Protein AF-A0A3C1LTG9-F1 (afdb_monomer)

Radius of gyration: 14.19 Å; Cα contacts (8 Å, |Δi|>4): 57; chains: 1; bounding box: 31×20×41 Å

Structure (mmCIF, N/CA/C/O backbone):
data_AF-A0A3C1LTG9-F1
#
_entry.id   AF-A0A3C1LTG9-F1
#
loop_
_atom_site.group_PDB
_atom_site.id
_atom_site.type_symbol
_atom_site.label_atom_id
_atom_site.label_alt_id
_atom_site.label_comp_id
_atom_site.label_asym_id
_atom_site.label_entity_id
_atom_site.label_seq_id
_atom_site.pdbx_PDB_ins_code
_atom_site.Cartn_x
_atom_site.Cartn_y
_atom_site.Cartn_z
_atom_site.occupancy
_atom_site.B_iso_or_equiv
_atom_site.auth_seq_id
_atom_site.auth_comp_id
_atom_site.auth_asym_id
_atom_site.auth_atom_id
_atom_site.pdbx_PDB_model_num
ATOM 1 N N . MET A 1 1 ? 8.124 -4.945 -22.961 1.00 66.44 1 MET A N 1
ATOM 2 C CA . MET A 1 1 ? 7.781 -5.933 -21.915 1.00 66.44 1 MET A CA 1
ATOM 3 C C . MET A 1 1 ? 7.019 -5.293 -20.749 1.00 66.44 1 MET A C 1
ATOM 5 O O . MET A 1 1 ? 5.811 -5.456 -20.732 1.00 66.44 1 MET A O 1
ATOM 9 N N . LYS A 1 2 ? 7.628 -4.460 -19.880 1.00 80.75 2 LYS A N 1
ATOM 10 C CA . LYS A 1 2 ? 6.921 -3.799 -18.745 1.00 80.75 2 LYS A CA 1
ATOM 11 C C . LYS A 1 2 ? 5.640 -3.031 -19.132 1.00 80.75 2 LYS A C 1
ATOM 13 O O . LYS A 1 2 ? 4.642 -3.112 -18.430 1.00 80.75 2 LYS A O 1
ATOM 18 N N . LYS A 1 3 ? 5.644 -2.336 -20.280 1.00 86.44 3 LYS A N 1
ATOM 19 C CA . LYS A 1 3 ? 4.452 -1.643 -20.816 1.00 86.44 3 LYS A CA 1
ATOM 20 C C . LYS A 1 3 ? 3.287 -2.593 -21.126 1.00 86.44 3 LYS A C 1
ATOM 22 O O . LYS A 1 3 ? 2.150 -2.247 -20.852 1.00 86.44 3 LYS A O 1
ATOM 27 N N . ALA A 1 4 ? 3.570 -3.779 -21.669 1.00 91.56 4 ALA A N 1
ATOM 28 C CA . ALA A 1 4 ? 2.532 -4.752 -22.009 1.00 91.56 4 ALA A CA 1
ATOM 29 C C . ALA A 1 4 ? 1.898 -5.358 -20.749 1.00 91.56 4 ALA A C 1
ATOM 31 O O . ALA A 1 4 ? 0.682 -5.496 -20.700 1.00 91.56 4 ALA A O 1
ATOM 32 N N . PHE A 1 5 ? 2.705 -5.639 -19.716 1.00 91.25 5 PHE A N 1
ATOM 33 C CA . PHE A 1 5 ? 2.197 -6.070 -18.407 1.00 91.25 5 PHE A CA 1
ATOM 34 C C . PHE A 1 5 ? 1.312 -4.997 -17.779 1.00 91.25 5 PHE A C 1
ATOM 36 O O . PHE A 1 5 ? 0.179 -5.291 -17.427 1.00 91.25 5 PHE A O 1
ATOM 43 N N . LYS A 1 6 ? 1.757 -3.731 -17.800 1.00 90.44 6 LYS A N 1
ATOM 44 C CA . LYS A 1 6 ? 0.933 -2.613 -17.322 1.00 90.44 6 LYS A CA 1
ATOM 45 C C . LYS A 1 6 ? -0.412 -2.526 -18.031 1.00 90.44 6 LYS A C 1
ATOM 47 O O . LYS A 1 6 ? -1.425 -2.425 -17.362 1.00 90.44 6 LYS A O 1
ATOM 52 N N . MET A 1 7 ? -0.439 -2.599 -19.357 1.00 93.62 7 MET A N 1
ATOM 53 C CA . MET A 1 7 ? -1.706 -2.544 -20.092 1.00 93.62 7 MET A CA 1
ATOM 54 C C . MET A 1 7 ? -2.635 -3.720 -19.761 1.00 93.62 7 MET A C 1
ATOM 56 O O . MET A 1 7 ? -3.850 -3.548 -19.743 1.00 93.62 7 MET A O 1
ATOM 60 N N . ALA A 1 8 ? -2.080 -4.912 -19.525 1.00 94.56 8 ALA A N 1
ATOM 61 C CA . ALA A 1 8 ? -2.864 -6.077 -19.134 1.00 94.56 8 ALA A CA 1
ATOM 62 C C . ALA A 1 8 ? -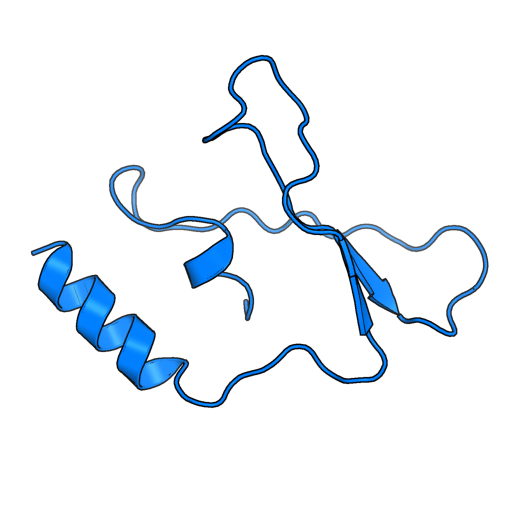3.435 -5.930 -17.715 1.00 94.56 8 ALA A C 1
ATOM 64 O O . ALA A 1 8 ? -4.619 -6.199 -17.521 1.00 94.56 8 ALA A O 1
ATOM 65 N N . ASP A 1 9 ? -2.623 -5.458 -16.766 1.00 94.38 9 ASP A N 1
ATOM 66 C CA . ASP A 1 9 ? -3.035 -5.208 -15.383 1.00 94.38 9 ASP A CA 1
ATOM 67 C C . ASP A 1 9 ? -4.098 -4.103 -15.316 1.00 94.38 9 ASP A C 1
ATOM 69 O O . ASP A 1 9 ? -5.172 -4.323 -14.767 1.00 94.38 9 ASP A O 1
ATOM 73 N N . ASP A 1 10 ? -3.870 -2.970 -15.992 1.00 93.88 10 ASP A N 1
ATOM 74 C CA . ASP A 1 10 ? -4.833 -1.863 -16.066 1.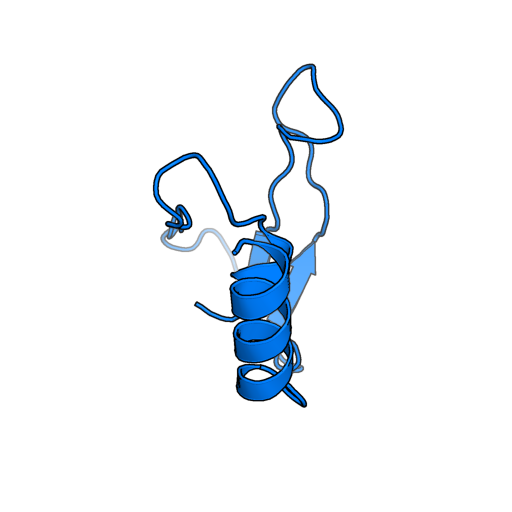00 93.88 10 ASP A CA 1
ATOM 75 C C . ASP A 1 10 ? -6.182 -2.325 -16.655 1.00 93.88 10 ASP A C 1
ATOM 77 O O . ASP A 1 10 ? -7.241 -1.882 -16.220 1.00 93.88 10 ASP A O 1
ATOM 81 N N . LYS A 1 11 ? -6.161 -3.229 -17.649 1.00 96.25 11 LYS A N 1
ATOM 82 C CA . LYS A 1 11 ? -7.382 -3.796 -18.242 1.00 96.25 11 LYS A CA 1
ATOM 83 C C . LYS A 1 11 ? -8.100 -4.745 -17.283 1.00 96.25 11 LYS A C 1
ATOM 85 O O . LYS A 1 11 ? -9.328 -4.771 -17.277 1.00 96.25 11 LYS A O 1
ATOM 90 N N . ARG A 1 12 ? -7.353 -5.562 -16.541 1.00 95.50 12 ARG A N 1
ATOM 91 C CA . ARG A 1 12 ? -7.902 -6.533 -15.587 1.00 95.50 12 ARG A CA 1
ATOM 92 C C . ARG A 1 12 ? -8.556 -5.828 -14.400 1.00 95.50 12 ARG A C 1
ATOM 94 O O . ARG A 1 12 ? -9.646 -6.223 -14.008 1.00 95.50 12 ARG A O 1
ATOM 101 N N . ASP A 1 13 ? -7.910 -4.789 -13.882 1.00 95.12 13 ASP A N 1
ATOM 102 C CA . ASP A 1 13 ? -8.339 -4.092 -12.666 1.00 95.12 13 ASP A CA 1
ATOM 103 C C . ASP A 1 13 ? -9.298 -2.920 -12.971 1.00 95.12 13 ASP A C 1
ATOM 105 O O . ASP A 1 13 ? -9.729 -2.192 -12.076 1.00 95.12 13 ASP A O 1
ATOM 109 N N . ALA A 1 14 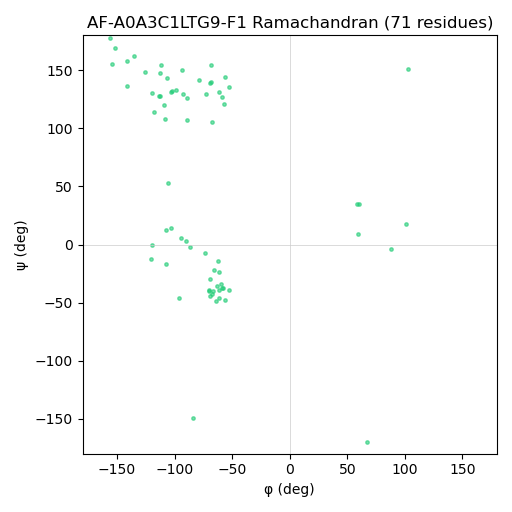? -9.662 -2.732 -14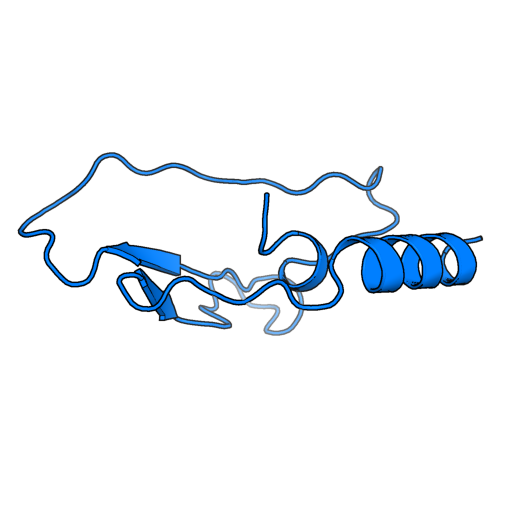.246 1.00 94.88 14 ALA A N 1
ATOM 110 C CA . ALA A 1 14 ? -10.562 -1.677 -14.689 1.00 94.88 14 ALA A CA 1
ATOM 111 C C . ALA A 1 14 ? -11.917 -1.746 -13.962 1.00 94.88 14 ALA A C 1
ATOM 113 O O . ALA A 1 14 ? -12.656 -2.724 -14.073 1.00 94.88 14 ALA A O 1
ATOM 114 N N . GLY A 1 15 ? -12.264 -0.662 -13.264 1.00 93.88 15 GLY A N 1
ATOM 115 C CA . GLY A 1 15 ? -13.528 -0.530 -12.535 1.00 93.88 15 GLY A CA 1
ATOM 116 C C . GLY A 1 15 ? -13.494 -1.047 -11.097 1.00 93.88 15 GLY A C 1
ATOM 117 O O . GLY A 1 15 ? -14.483 -0.872 -10.387 1.00 93.88 15 GLY A O 1
ATOM 118 N N . LEU A 1 16 ? -12.378 -1.629 -10.645 1.00 95.00 16 LEU A N 1
ATOM 119 C CA . LEU A 1 16 ? -12.177 -1.891 -9.226 1.00 95.00 16 LEU A CA 1
ATOM 120 C C . LEU A 1 16 ? -11.982 -0.569 -8.481 1.00 95.00 16 LEU A C 1
ATOM 122 O O . LEU A 1 16 ? -11.320 0.356 -8.953 1.00 95.00 16 LEU A O 1
ATOM 126 N N . CYS A 1 17 ? -12.588 -0.480 -7.307 1.00 94.38 17 CYS A N 1
ATOM 127 C CA . CYS A 1 17 ? -12.462 0.655 -6.412 1.00 94.38 17 CYS A CA 1
ATOM 128 C C . CYS A 1 17 ? -12.401 0.164 -4.968 1.00 94.38 17 CYS A C 1
ATOM 130 O O . CYS A 1 17 ? -12.850 -0.941 -4.653 1.00 94.38 17 CYS A O 1
ATOM 132 N N . THR A 1 18 ? -11.845 0.992 -4.087 1.00 94.00 18 THR A N 1
ATOM 133 C CA . THR A 1 18 ? -11.864 0.725 -2.648 1.00 94.00 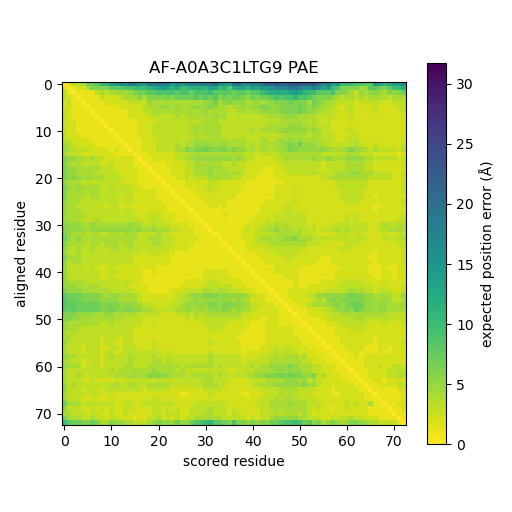18 THR A CA 1
ATOM 134 C C . THR A 1 18 ? -13.317 0.605 -2.170 1.00 94.00 18 THR A C 1
ATOM 136 O O . THR A 1 18 ? -14.106 1.524 -2.423 1.00 94.00 18 THR A O 1
ATOM 139 N N . PRO A 1 19 ? -13.695 -0.483 -1.473 1.00 95.69 19 PRO A N 1
ATOM 140 C CA . PRO A 1 19 ? -15.033 -0.623 -0.911 1.00 95.69 19 PRO A CA 1
ATOM 141 C C . PRO A 1 19 ? -15.393 0.541 0.022 1.00 95.69 19 PRO A C 1
ATOM 143 O O . PRO A 1 19 ? -14.551 1.061 0.754 1.00 95.69 19 PRO A O 1
ATOM 146 N N . SER A 1 20 ? -16.658 0.966 0.012 1.00 96.44 20 SER A N 1
ATOM 147 C CA . SER A 1 20 ? -17.103 2.180 0.716 1.00 96.44 20 SER A CA 1
ATOM 148 C C . SER A 1 20 ? -16.994 2.110 2.242 1.00 96.44 20 SER A C 1
ATOM 150 O O . SER A 1 20 ? -16.991 3.145 2.910 1.00 96.44 20 SER A O 1
ATOM 152 N N . ASP A 1 21 ? -16.955 0.906 2.800 1.00 97.50 21 ASP A N 1
ATOM 153 C CA . ASP A 1 21 ? -16.806 0.612 4.224 1.00 97.50 21 ASP A CA 1
ATOM 154 C C . ASP A 1 21 ? -15.340 0.545 4.681 1.00 97.50 21 ASP A C 1
ATOM 156 O O . ASP A 1 21 ? -15.080 0.414 5.879 1.00 97.50 21 ASP A O 1
ATOM 160 N N . ILE A 1 22 ? -14.389 0.708 3.757 1.00 97.56 22 ILE A N 1
ATOM 161 C CA . ILE A 1 22 ? -12.960 0.797 4.043 1.00 97.56 22 ILE A CA 1
ATOM 162 C C . ILE A 1 22 ? -12.517 2.263 4.056 1.00 97.56 22 ILE A C 1
ATOM 164 O O . ILE A 1 22 ? -12.861 3.067 3.189 1.00 97.56 22 ILE A O 1
ATOM 168 N N . GLU A 1 23 ? -11.759 2.621 5.083 1.00 96.69 23 GLU A N 1
ATOM 169 C CA . GLU A 1 23 ? -10.939 3.820 5.140 1.00 96.69 23 GLU A CA 1
ATOM 170 C C . GLU A 1 23 ? -9.531 3.464 4.660 1.00 96.69 23 GLU A C 1
ATOM 172 O O . GLU A 1 23 ? -8.952 2.463 5.094 1.00 96.69 23 GLU A O 1
ATOM 177 N N . ARG A 1 24 ? -9.012 4.262 3.726 1.00 96.38 24 ARG A N 1
ATOM 178 C CA . ARG A 1 24 ? -7.685 4.088 3.141 1.00 96.38 24 ARG A CA 1
ATOM 179 C C . ARG A 1 24 ? -6.861 5.337 3.428 1.00 96.38 24 ARG A C 1
ATOM 181 O O . ARG A 1 24 ? -7.331 6.445 3.176 1.00 96.38 24 ARG A O 1
ATOM 188 N N . TRP A 1 25 ? -5.653 5.145 3.941 1.00 97.38 25 TRP A N 1
ATOM 189 C CA . TRP A 1 25 ? -4.637 6.190 4.022 1.00 97.38 25 TRP A CA 1
ATOM 190 C C . TRP A 1 25 ? -3.546 5.876 3.020 1.00 97.38 25 TRP A C 1
ATOM 192 O O . TRP A 1 25 ? -2.917 4.822 3.120 1.00 97.38 25 TRP A O 1
ATOM 202 N N . ASP A 1 26 ? -3.345 6.798 2.087 1.00 97.12 26 ASP A N 1
ATOM 203 C CA . ASP A 1 26 ? -2.370 6.650 1.020 1.00 97.12 26 ASP A CA 1
ATOM 204 C C . ASP A 1 26 ? -1.030 7.274 1.378 1.00 97.12 26 ASP A C 1
ATOM 206 O O . ASP A 1 26 ? -0.959 8.261 2.115 1.00 97.12 26 ASP A O 1
ATOM 210 N N . ASP A 1 27 ? 0.028 6.698 0.812 1.00 97.44 27 ASP A N 1
ATOM 211 C CA . ASP A 1 27 ? 1.375 7.271 0.798 1.00 97.44 27 ASP A CA 1
ATOM 212 C C . ASP A 1 27 ? 1.969 7.508 2.200 1.00 97.44 27 ASP A C 1
ATOM 214 O O . ASP A 1 27 ? 2.729 8.451 2.437 1.00 97.44 27 ASP A O 1
ATOM 218 N N . VAL A 1 28 ? 1.663 6.621 3.154 1.00 98.06 28 VAL A N 1
ATOM 219 C CA . VAL A 1 28 ? 2.240 6.662 4.502 1.00 98.06 28 VAL A CA 1
ATOM 220 C C . VAL A 1 28 ? 3.733 6.349 4.413 1.00 98.06 28 VAL A C 1
ATOM 222 O O . VAL A 1 28 ? 4.140 5.204 4.207 1.00 98.06 28 VAL A O 1
ATOM 225 N N . GLN A 1 29 ? 4.564 7.378 4.568 1.00 98.12 29 GLN A N 1
ATOM 226 C CA . GLN A 1 29 ? 6.016 7.263 4.479 1.00 98.12 29 GLN A CA 1
ATOM 227 C C . GLN A 1 29 ? 6.604 6.546 5.703 1.00 98.12 29 GLN A C 1
ATOM 229 O O . GLN A 1 29 ? 6.350 6.926 6.846 1.00 98.12 29 GLN A O 1
ATOM 234 N N . TYR A 1 30 ? 7.443 5.538 5.461 1.00 97.50 30 TYR A N 1
ATOM 235 C CA 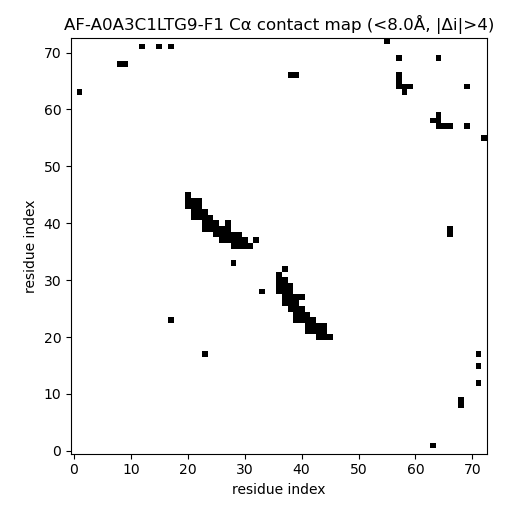. TYR A 1 30 ? 8.101 4.743 6.506 1.00 97.50 30 TYR A CA 1
ATOM 236 C C . TYR A 1 30 ? 9.635 4.803 6.461 1.00 97.50 30 TYR A C 1
ATOM 238 O O . TYR A 1 30 ? 10.306 4.185 7.289 1.00 97.50 30 TYR A O 1
ATOM 246 N N . GLY A 1 31 ? 10.215 5.534 5.509 1.00 98.06 31 GLY A N 1
ATOM 247 C CA . GLY A 1 31 ? 11.662 5.664 5.368 1.00 98.06 31 GLY A CA 1
ATOM 248 C C . GLY A 1 31 ? 12.080 6.946 4.642 1.00 98.06 31 GLY A C 1
ATOM 249 O O . GLY A 1 31 ? 11.224 7.734 4.248 1.00 98.06 31 GLY A O 1
ATOM 250 N N . PRO A 1 32 ? 13.390 7.197 4.486 1.00 98.19 32 PRO A N 1
ATOM 251 C CA . PRO A 1 32 ? 13.910 8.416 3.863 1.00 98.19 32 PRO A CA 1
ATOM 252 C C . PRO A 1 32 ? 13.506 8.641 2.395 1.00 98.19 32 PRO A C 1
ATOM 254 O O . PRO A 1 32 ? 13.545 9.786 1.953 1.00 98.19 32 PRO A O 1
ATOM 257 N N . ASP A 1 33 ? 13.150 7.602 1.633 1.00 97.81 33 ASP A N 1
ATOM 258 C CA . ASP A 1 33 ? 12.740 7.721 0.227 1.00 97.81 33 ASP A CA 1
ATOM 259 C C . ASP A 1 33 ? 11.219 7.958 0.115 1.00 97.81 33 ASP A C 1
ATOM 261 O O . ASP A 1 33 ? 10.440 7.024 0.310 1.00 97.81 33 ASP A O 1
ATOM 265 N N . PRO A 1 34 ? 10.762 9.171 -0.241 1.00 95.69 34 PRO A N 1
ATOM 266 C CA . PRO A 1 34 ? 9.334 9.489 -0.293 1.00 95.69 34 PRO A CA 1
ATOM 267 C C . PRO A 1 34 ? 8.607 8.855 -1.488 1.00 95.69 34 PRO A C 1
ATOM 269 O O . PRO A 1 34 ? 7.394 8.976 -1.591 1.00 95.69 34 PRO A O 1
ATOM 272 N N . THR A 1 35 ? 9.330 8.226 -2.419 1.00 94.50 35 THR A N 1
ATOM 273 C CA . THR A 1 35 ? 8.747 7.589 -3.608 1.00 94.50 35 THR A CA 1
ATOM 274 C C . THR A 1 35 ? 8.544 6.097 -3.391 1.00 94.50 35 THR A C 1
ATOM 276 O O . THR A 1 35 ? 7.497 5.558 -3.736 1.00 94.50 35 THR A O 1
ATOM 279 N N . TRP A 1 36 ? 9.554 5.416 -2.846 1.00 95.75 36 TRP A N 1
ATOM 280 C CA . TRP A 1 36 ? 9.556 3.953 -2.741 1.00 95.75 36 TRP A CA 1
ATOM 281 C C . TRP A 1 36 ? 9.344 3.436 -1.325 1.00 95.75 36 TRP A C 1
ATOM 283 O O . TRP A 1 36 ? 9.033 2.260 -1.157 1.00 95.75 36 TRP A O 1
ATOM 293 N N . GLN A 1 37 ? 9.519 4.281 -0.307 1.00 97.69 37 GLN A N 1
ATOM 294 C CA . GLN A 1 37 ? 9.337 3.901 1.094 1.00 97.69 37 GLN A CA 1
ATOM 295 C C . GLN A 1 37 ? 8.043 4.490 1.645 1.00 97.69 37 GLN A C 1
ATOM 297 O O . GLN A 1 37 ? 8.023 5.162 2.678 1.00 97.69 37 GLN A O 1
ATOM 302 N N . VAL A 1 38 ? 6.966 4.210 0.916 1.00 97.88 38 VAL A N 1
ATOM 303 C CA . VAL A 1 38 ? 5.585 4.549 1.253 1.00 97.88 38 VAL A CA 1
ATOM 304 C C . VAL A 1 38 ? 4.718 3.293 1.214 1.00 97.88 38 VAL A C 1
ATOM 306 O O . VAL A 1 38 ? 4.981 2.370 0.441 1.00 97.88 38 VAL A O 1
ATOM 309 N N . LEU A 1 39 ? 3.687 3.248 2.051 1.00 97.88 39 LEU A N 1
ATOM 310 C CA . LEU A 1 39 ? 2.689 2.181 2.072 1.00 97.88 39 LEU A CA 1
ATOM 311 C C . LEU A 1 39 ? 1.283 2.762 2.184 1.00 97.88 39 LEU A C 1
ATOM 313 O O . LEU A 1 39 ? 1.115 3.896 2.628 1.00 97.88 39 LEU A O 1
ATOM 317 N N . ASP A 1 40 ? 0.290 1.948 1.846 1.00 98.00 40 ASP A N 1
ATOM 318 C CA . ASP A 1 40 ? -1.111 2.281 2.081 1.00 98.00 40 ASP A CA 1
ATOM 319 C C . ASP A 1 40 ? -1.653 1.443 3.232 1.00 98.00 40 ASP A C 1
ATOM 321 O O . ASP A 1 40 ? -1.312 0.265 3.384 1.00 98.00 40 ASP A O 1
ATOM 325 N N . VAL A 1 41 ? -2.511 2.051 4.044 1.00 97.50 41 VAL A N 1
ATOM 326 C CA . VAL A 1 41 ? -3.189 1.378 5.153 1.00 97.50 41 VAL A CA 1
ATOM 327 C C . VAL A 1 41 ? -4.673 1.294 4.842 1.00 97.50 41 VAL A C 1
ATOM 329 O O . VAL A 1 41 ? -5.307 2.308 4.568 1.00 97.50 41 VAL A O 1
ATOM 332 N N . TYR A 1 42 ? -5.229 0.088 4.942 1.00 97.56 42 TYR A N 1
ATOM 333 C CA . TYR A 1 42 ? -6.647 -0.195 4.737 1.00 97.56 42 TYR A CA 1
ATOM 334 C C . TYR A 1 42 ? -7.260 -0.630 6.062 1.00 97.56 42 TYR A C 1
ATOM 336 O O . TYR A 1 42 ? -6.757 -1.551 6.712 1.00 97.56 42 TYR A O 1
ATOM 344 N N . ARG A 1 43 ? -8.356 0.010 6.469 1.00 97.69 43 ARG A N 1
ATOM 345 C CA . ARG A 1 43 ? -9.043 -0.307 7.724 1.00 97.69 43 ARG A CA 1
ATOM 346 C C . ARG A 1 43 ? -10.560 -0.236 7.562 1.00 97.69 43 ARG A C 1
ATOM 348 O O . ARG A 1 43 ? -11.059 0.739 7.011 1.00 97.69 43 ARG A O 1
ATOM 355 N N . PRO A 1 44 ? -11.329 -1.198 8.094 1.00 97.94 44 PRO A N 1
ATOM 356 C CA . PRO A 1 44 ? -12.781 -1.062 8.169 1.00 97.94 44 PRO A CA 1
ATOM 357 C C . PRO A 1 44 ? -13.190 0.145 9.024 1.00 97.94 44 PRO A C 1
ATOM 359 O O . PRO A 1 44 ? -12.730 0.286 10.161 1.00 97.94 44 PRO A O 1
ATOM 362 N N . LYS A 1 45 ? -14.094 0.987 8.513 1.00 97.25 45 LYS A N 1
ATOM 363 C CA . LYS A 1 45 ? -14.553 2.218 9.190 1.00 97.25 45 LYS A CA 1
ATOM 364 C C . LYS A 1 45 ? -15.188 1.953 10.554 1.00 97.25 45 LYS A C 1
ATOM 366 O O . LYS A 1 45 ? -14.975 2.707 11.494 1.00 97.25 45 LYS A O 1
ATOM 371 N N . ASN A 1 46 ? -15.931 0.854 10.667 1.00 96.44 46 ASN A N 1
ATOM 372 C CA . ASN A 1 46 ? -16.724 0.531 11.857 1.00 96.44 46 ASN A CA 1
ATOM 373 C C . ASN A 1 46 ? -15.997 -0.388 12.852 1.00 96.44 46 ASN A C 1
ATOM 375 O O . ASN A 1 46 ? -16.608 -0.859 13.806 1.00 96.44 46 ASN A O 1
ATOM 379 N N . ALA A 1 47 ? -14.719 -0.701 12.623 1.00 96.75 47 ALA A N 1
ATOM 380 C CA . ALA A 1 47 ? -13.952 -1.490 13.576 1.00 96.75 47 ALA A CA 1
ATOM 381 C C . ALA A 1 47 ? -13.492 -0.620 14.751 1.00 96.75 47 ALA A C 1
ATOM 383 O O . ALA A 1 47 ? -13.035 0.508 14.555 1.00 96.75 47 ALA A O 1
ATOM 384 N N . GLU A 1 48 ? -13.516 -1.171 15.960 1.00 95.94 48 GLU A N 1
ATOM 385 C CA . GLU A 1 48 ? -13.019 -0.520 17.172 1.00 95.94 48 GLU A CA 1
ATOM 386 C C . GLU A 1 48 ? -11.778 -1.238 17.706 1.00 95.94 48 GLU A C 1
ATOM 388 O O . GLU A 1 48 ? -11.633 -2.451 17.570 1.00 95.94 48 GLU A O 1
ATOM 393 N N . GLY A 1 49 ? -10.876 -0.473 18.322 1.00 96.62 49 GLY A N 1
ATOM 394 C CA . GLY A 1 49 ? -9.648 -1.005 18.905 1.00 96.62 49 GLY A CA 1
ATOM 395 C C . GLY A 1 49 ? -8.638 -1.563 17.885 1.00 96.62 49 GLY A C 1
ATOM 396 O O . GLY A 1 49 ? -8.755 -1.328 16.674 1.00 96.62 49 GLY A O 1
ATOM 397 N N . PRO A 1 50 ? -7.591 -2.247 18.385 1.00 97.00 50 PRO A N 1
ATOM 398 C CA . PRO A 1 50 ? -6.586 -2.905 17.557 1.00 97.00 50 PRO A CA 1
ATOM 399 C C . PRO A 1 50 ? -7.159 -4.112 16.807 1.00 97.00 50 PRO A C 1
ATOM 401 O O . PRO A 1 50 ? -7.891 -4.918 17.378 1.00 97.00 50 PRO A O 1
ATOM 404 N N . LEU A 1 51 ? -6.758 -4.272 15.546 1.00 97.69 51 L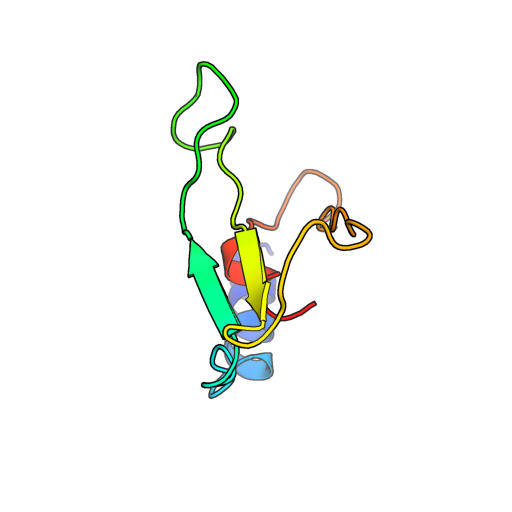EU A N 1
ATOM 405 C CA . LEU A 1 51 ? -7.088 -5.429 14.714 1.00 97.69 51 LEU A CA 1
ATOM 406 C C . LEU A 1 51 ? -5.826 -6.259 14.439 1.00 97.69 51 LEU A C 1
ATOM 408 O O . LEU A 1 51 ? -4.727 -5.698 14.419 1.00 97.69 51 LEU A O 1
ATOM 412 N N . PRO A 1 52 ? -5.953 -7.572 14.174 1.00 98.19 52 PRO A N 1
ATOM 413 C CA . PRO A 1 52 ? -4.884 -8.330 13.535 1.00 98.19 52 PRO A CA 1
ATOM 414 C C . PRO A 1 52 ? -4.439 -7.644 12.237 1.00 98.19 52 PRO A C 1
ATOM 416 O O . PRO A 1 52 ? -5.273 -7.205 11.445 1.00 98.19 52 PRO A O 1
ATOM 419 N N . VAL A 1 53 ? -3.127 -7.551 12.024 1.00 97.56 53 VAL A N 1
ATOM 420 C CA . VAL A 1 53 ? -2.543 -6.846 10.876 1.00 97.56 53 VAL A CA 1
ATOM 421 C C . VAL A 1 53 ? -2.102 -7.846 9.815 1.00 97.56 53 VAL A C 1
ATOM 423 O O . VAL A 1 53 ? -1.401 -8.812 10.115 1.00 97.56 53 VAL A O 1
ATOM 426 N N . ILE A 1 54 ? -2.476 -7.574 8.567 1.00 97.62 54 ILE A N 1
ATOM 427 C CA . ILE A 1 54 ? -1.940 -8.242 7.381 1.00 97.62 54 ILE A CA 1
ATOM 428 C C . ILE A 1 54 ? -0.954 -7.282 6.719 1.00 97.62 54 ILE A C 1
ATOM 430 O O . ILE A 1 54 ? -1.273 -6.116 6.501 1.00 97.62 54 ILE A O 1
ATOM 434 N N . VAL A 1 55 ? 0.235 -7.782 6.385 1.00 96.88 55 VAL A N 1
ATOM 435 C CA . VAL A 1 55 ? 1.217 -7.054 5.573 1.00 96.88 55 VAL A CA 1
ATOM 436 C C . VAL A 1 55 ? 1.258 -7.713 4.199 1.00 96.88 55 VAL A C 1
ATOM 438 O O . VAL A 1 55 ? 1.748 -8.834 4.066 1.00 96.88 55 VAL A O 1
ATOM 441 N N . SER A 1 56 ? 0.719 -7.028 3.190 1.00 96.75 56 SER A N 1
ATOM 442 C CA . SER A 1 56 ? 0.776 -7.468 1.792 1.00 96.75 56 SER A CA 1
ATOM 443 C C . SER A 1 56 ? 2.045 -6.923 1.136 1.00 96.75 56 SER A C 1
ATOM 445 O O . SER A 1 56 ? 2.319 -5.725 1.197 1.00 96.75 56 SER A O 1
ATOM 447 N N . ILE A 1 57 ? 2.846 -7.805 0.535 1.00 96.00 57 ILE A N 1
ATOM 448 C CA . ILE A 1 57 ? 4.071 -7.449 -0.191 1.00 96.00 57 ILE A CA 1
ATOM 449 C C . ILE A 1 57 ? 3.875 -7.881 -1.637 1.00 96.00 57 ILE A C 1
ATOM 451 O O . ILE A 1 57 ? 3.766 -9.074 -1.926 1.00 96.00 57 ILE A O 1
ATOM 455 N N . HIS A 1 58 ? 3.819 -6.914 -2.548 1.00 94.88 58 HIS A N 1
ATOM 456 C CA . HIS A 1 58 ? 3.538 -7.209 -3.945 1.00 94.88 58 HIS A CA 1
ATOM 457 C C . HIS A 1 58 ? 4.678 -7.972 -4.636 1.00 94.88 58 HIS A C 1
ATOM 459 O O . HIS A 1 58 ? 5.855 -7.871 -4.285 1.00 94.88 58 HIS A O 1
ATOM 465 N N . GLY A 1 59 ? 4.310 -8.721 -5.677 1.00 94.00 59 GLY A N 1
ATOM 466 C CA . GLY A 1 59 ? 5.246 -9.442 -6.533 1.00 94.00 59 GLY A CA 1
ATOM 467 C C . GLY A 1 59 ? 5.837 -8.576 -7.649 1.00 94.00 59 GLY A C 1
ATOM 468 O O . GLY A 1 59 ? 6.001 -7.366 -7.519 1.00 94.00 59 GLY A O 1
ATOM 469 N N . GLY A 1 60 ? 6.149 -9.216 -8.779 1.00 93.25 60 GLY A N 1
ATOM 470 C CA . GLY A 1 60 ? 6.720 -8.562 -9.966 1.00 93.25 60 GLY A CA 1
ATOM 471 C C . GLY A 1 60 ? 8.235 -8.732 -10.126 1.00 93.25 60 GLY A C 1
ATOM 472 O O . GLY A 1 60 ? 8.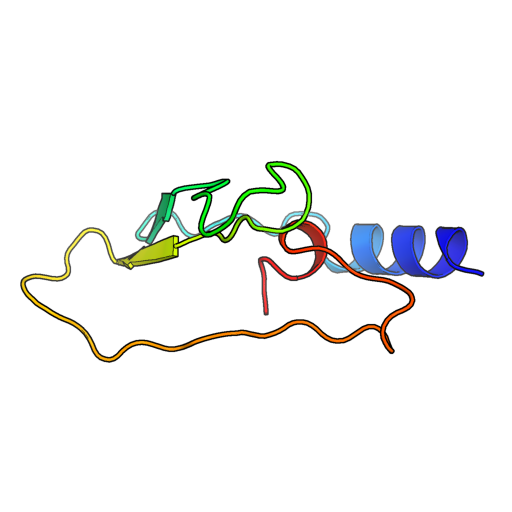875 -8.001 -10.887 1.00 93.25 60 GLY A O 1
ATOM 473 N N . GLY A 1 61 ? 8.808 -9.721 -9.428 1.00 94.44 61 GLY A N 1
ATOM 474 C CA . GLY A 1 61 ? 10.174 -10.205 -9.652 1.00 94.44 61 GLY A CA 1
ATOM 475 C C . GLY A 1 61 ? 11.242 -9.125 -9.492 1.00 94.44 61 GLY A C 1
ATOM 476 O O . GLY A 1 61 ? 12.196 -9.104 -10.265 1.00 94.44 61 GLY A O 1
ATOM 477 N N . TRP A 1 62 ? 11.034 -8.189 -8.558 1.00 92.81 62 TRP A N 1
ATOM 478 C CA . TRP A 1 62 ? 11.911 -7.037 -8.291 1.00 92.81 62 TRP A CA 1
ATOM 479 C C . TRP A 1 62 ? 12.125 -6.079 -9.475 1.00 92.81 62 TRP A C 1
ATOM 481 O O . TRP A 1 62 ? 12.962 -5.183 -9.410 1.00 92.81 62 TRP A O 1
ATOM 491 N N . ALA A 1 63 ? 11.379 -6.243 -10.567 1.00 93.06 63 ALA A N 1
ATOM 492 C CA . ALA A 1 63 ? 11.552 -5.468 -11.793 1.00 93.06 63 ALA A CA 1
ATOM 493 C C . ALA A 1 63 ? 10.293 -4.687 -12.189 1.00 93.06 63 ALA A C 1
ATOM 495 O O . ALA A 1 63 ? 10.351 -3.846 -13.095 1.00 93.06 63 ALA A O 1
ATOM 496 N N . TYR A 1 64 ? 9.154 -4.981 -11.570 1.00 93.06 64 TYR A N 1
ATOM 497 C CA . TYR A 1 64 ? 7.849 -4.456 -11.935 1.00 93.06 64 TYR A CA 1
ATOM 498 C C . TYR A 1 64 ? 6.907 -4.459 -10.726 1.00 93.06 64 TYR A C 1
ATOM 500 O O . TYR A 1 64 ? 7.081 -5.275 -9.830 1.00 93.06 64 TYR A O 1
ATOM 508 N N . GLY A 1 65 ? 5.894 -3.593 -10.736 1.00 92.94 65 GLY A N 1
ATOM 509 C CA . GLY A 1 65 ? 4.943 -3.463 -9.632 1.00 92.94 65 GLY A CA 1
ATOM 510 C C . GLY A 1 65 ? 5.210 -2.237 -8.765 1.00 92.94 65 GLY A C 1
ATOM 511 O O . GLY A 1 65 ? 6.334 -1.751 -8.686 1.00 92.94 65 GLY A O 1
ATOM 512 N N . ASP A 1 66 ? 4.133 -1.734 -8.181 1.00 93.75 66 ASP A N 1
ATOM 513 C CA . ASP A 1 66 ? 4.078 -0.675 -7.175 1.00 93.75 66 ASP A CA 1
ATOM 514 C C . ASP A 1 66 ? 2.813 -0.920 -6.328 1.00 93.75 66 ASP A C 1
ATOM 516 O O . ASP A 1 66 ? 1.982 -1.765 -6.690 1.00 93.75 66 ASP A O 1
ATOM 520 N N . LYS A 1 67 ? 2.667 -0.205 -5.205 1.00 94.25 67 LYS A N 1
ATOM 521 C CA . LYS A 1 67 ? 1.507 -0.360 -4.311 1.00 94.25 67 LYS A CA 1
ATOM 522 C C . LYS A 1 67 ? 0.177 -0.061 -5.008 1.00 94.25 67 LYS A C 1
ATOM 524 O O . LYS A 1 67 ? -0.794 -0.768 -4.774 1.00 94.25 67 LYS A O 1
ATOM 529 N N . GLU A 1 68 ? 0.156 0.892 -5.944 1.00 93.94 68 GLU A N 1
ATOM 530 C CA . GLU A 1 68 ? -1.064 1.237 -6.677 1.00 93.94 68 GLU A CA 1
ATOM 531 C C . GLU A 1 68 ? -1.534 0.103 -7.574 1.00 93.94 68 GLU A C 1
ATOM 533 O O . GLU A 1 68 ? -2.720 -0.185 -7.662 1.00 93.94 68 GLU A O 1
ATOM 538 N N . ARG A 1 69 ? -0.625 -0.594 -8.244 1.00 92.94 69 ARG A N 1
ATOM 539 C CA . ARG A 1 69 ? -1.014 -1.698 -9.122 1.00 92.94 69 ARG A CA 1
ATOM 540 C C . ARG A 1 69 ? -1.538 -2.905 -8.370 1.00 92.94 69 ARG A C 1
ATOM 542 O O . ARG A 1 69 ? -2.335 -3.658 -8.914 1.00 92.94 69 ARG A O 1
ATOM 549 N N . TYR A 1 70 ? -1.060 -3.099 -7.149 1.00 92.31 70 TYR A N 1
ATOM 550 C CA . TYR A 1 70 ? -1.433 -4.236 -6.320 1.00 92.31 70 TYR A CA 1
ATOM 551 C C . TYR A 1 70 ? -2.445 -3.870 -5.227 1.00 92.31 70 TYR A C 1
ATOM 553 O O . TYR A 1 70 ? -2.702 -4.686 -4.353 1.00 92.31 70 TYR A O 1
ATOM 561 N N . GLN A 1 71 ? -3.082 -2.697 -5.310 1.00 93.50 71 GLN A N 1
ATOM 562 C CA . GLN A 1 71 ? -4.037 -2.199 -4.309 1.00 93.50 71 GLN A CA 1
ATOM 563 C C . GLN A 1 71 ? -5.299 -3.069 -4.127 1.00 93.50 71 GLN A C 1
ATOM 565 O O . GLN A 1 71 ? -6.037 -2.891 -3.164 1.00 93.50 71 GL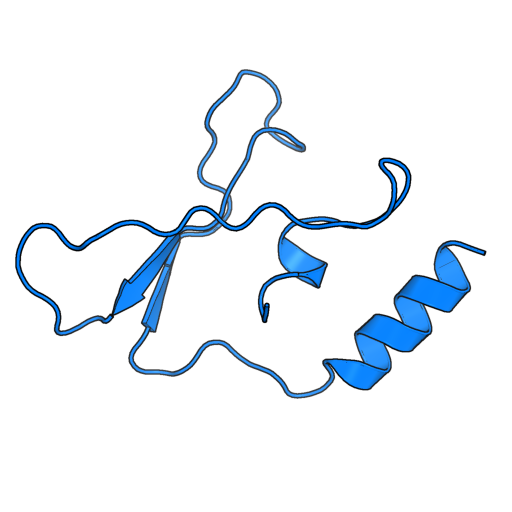N A O 1
ATOM 570 N N . PHE A 1 72 ? -5.561 -4.001 -5.049 1.00 91.06 72 PHE A N 1
ATOM 571 C CA . PHE A 1 72 ? -6.737 -4.881 -5.042 1.00 91.06 72 PHE A CA 1
ATOM 572 C C . PHE A 1 72 ? -6.423 -6.349 -4.681 1.00 91.06 72 PHE A C 1
ATOM 574 O O . PHE A 1 72 ? -7.276 -7.212 -4.895 1.00 91.06 72 PHE A O 1
ATOM 581 N N . TYR A 1 73 ? -5.216 -6.636 -4.170 1.00 85.06 73 TYR A N 1
ATOM 582 C CA . TYR A 1 73 ? -4.713 -7.979 -3.831 1.00 85.06 73 TYR A CA 1
ATOM 583 C C . TYR A 1 73 ? -4.387 -8.103 -2.344 1.00 85.06 73 TYR A C 1
ATOM 585 O O . TYR A 1 73 ? -4.804 -9.121 -1.751 1.00 85.06 73 TYR A O 1
#

Mean predicted aligned error: 3.09 Å

Nearest PDB structures (foldseek):
  5tgc-assembly3_C  TM=2.356E-01  e=9.362E+00  Saccharomyces cerevisiae

Foldseek 3Di:
DQVVVVVVLCVVCPPDDDDPQKDKDWQCADDPDSPQRGAMDIDGPPDDDDDDDDDDDDDDPVPHDDCVSVVPD

Secondary structure (DSSP, 8-state):
-HHHHHHHHHHHSTT----TTEEEEEEEE-SS-TTTSEEEEEEETT--S--PPP-----STTTS--TTTTTT-

pLDDT: mean 94.74, std 4.54, range [66.44, 98.19]

Sequence (73 aa):
MKKAFKMADDKRDAGLCTPSDIERWDDVQYGPDPTWQVLDVYRPKNAEGPLPVIVSIHGGGWAYGDKERYQFY

Solvent-accessible surface area (backbone atoms only — not comparable to full-atom values): 5024 Å² total; per-residue (Å²): 108,73,67,59,53,49,55,51,50,55,61,71,54,59,88,71,72,84,57,89,62,49,43,74,47,75,68,47,65,80,51,93,46,83,83,78,30,43,45,69,49,79,42,60,66,88,66,76,84,89,71,93,83,84,85,88,78,80,69,50,86,94,76,43,82,52,71,80,80,48,70,89,115